Protein AF-A0A3C0GLH0-F1 (afdb_monomer)

Solvent-accessible surface area (backbone atoms only — no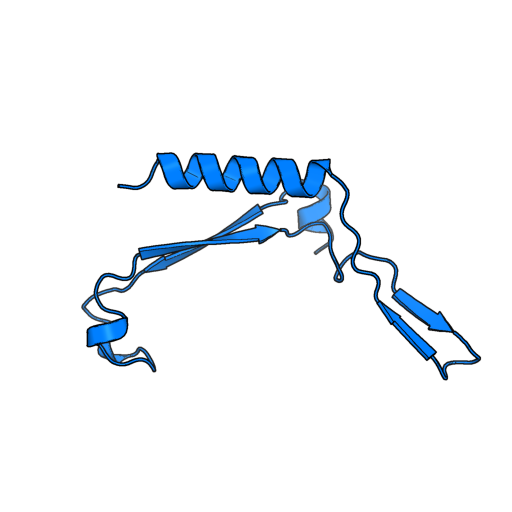t comparable to full-atom values): 5557 Å² total; per-residue (Å²): 111,71,66,40,54,75,69,66,53,40,70,45,80,44,80,47,65,64,48,86,93,49,47,88,74,47,97,57,61,57,94,78,44,70,85,42,73,49,71,49,77,39,82,63,64,55,30,56,88,64,31,67,66,54,66,42,79,94,67,78,36,76,52,71,32,72,46,80,56,72,68,65,53,51,58,49,52,53,50,50,53,58,53,52,74,73,57,132

Nearest PDB structures (foldseek):
  1v5b-assembly4_H  TM=9.497E-01  e=9.734E-07  Heyndrickxia coagulans
  1xac-assembly1_A  TM=9.155E-01  e=2.279E-06  Thermus thermophilus HB8
  4iwh-assembly1_B  TM=9.051E-01  e=2.279E-06  Burkholderia thailandensis E264
  1dpz-assembly1_B  TM=9.286E-01  e=3.374E-06  Thermus thermophilus HB8
  3r8w-assembly2_D  TM=9.406E-01  e=8.432E-06  Arabidopsis thaliana

Sequence (88 aa):
LKMRQKLGLFANVRPTFTFPSLIDKSPLKRDRIEGTDLIILRELTGGVYFGERGRKDDGNTAFDTMTYQRFEIERLAKKGFEFAMKRS

pLDDT: mean 90.42, std 7.15, range [60.38, 96.81]

Secondary structure (DSSP, 8-state):
-HHHHHTT--EEEEEEE--GGGGGGSSS-HHHHTT-EEEEEEE-SSSTTTS-EEEEGGGTEEEE-----HHHHHHHHHHHHHHHHT--

Foldseek 3Di:
DVVCLVVVVFKDKDWDADDPVCLVVDPDDSVVRPGDTDIDIDTDHFFQVPADWDADPVRPGTDTDGDDDPVSVVVSVVVVVVVVVVDD

Mean predicted aligned error: 5.07 Å

Radius of gyration: 18.62 Å; Cα contacts (8 Å, |Δi|>4): 96; chains: 1; bounding box: 40×29×54 Å

Structure (mmCIF, N/CA/C/O backbone):
data_AF-A0A3C0GLH0-F1
#
_entry.id   AF-A0A3C0GLH0-F1
#
loop_
_atom_site.group_PDB
_atom_site.id
_atom_site.type_symbol
_atom_site.label_atom_id
_atom_site.label_alt_id
_atom_site.label_comp_id
_atom_site.label_asym_id
_atom_site.label_entity_id
_atom_site.label_seq_id
_atom_site.pdbx_PDB_ins_code
_atom_site.Cartn_x
_atom_site.Cartn_y
_atom_site.Cartn_z
_atom_site.occupancy
_atom_site.B_iso_or_equiv
_atom_site.auth_seq_id
_atom_site.auth_comp_id
_atom_site.auth_asym_id
_atom_site.auth_atom_id
_atom_site.pdbx_PDB_model_num
ATOM 1 N N . LEU A 1 1 ? -2.150 9.701 -10.892 1.00 60.38 1 LEU A N 1
ATOM 2 C CA . LEU A 1 1 ? -0.947 8.931 -10.477 1.00 60.38 1 LEU A CA 1
ATOM 3 C C . LEU A 1 1 ? 0.343 9.744 -10.631 1.00 60.38 1 LEU A C 1
ATOM 5 O O . LEU A 1 1 ? 0.998 9.962 -9.622 1.00 60.38 1 LEU A O 1
ATOM 9 N N . LYS A 1 2 ? 0.648 10.305 -11.815 1.00 70.69 2 LYS A N 1
ATOM 10 C CA . LYS A 1 2 ? 1.864 11.121 -12.055 1.00 70.69 2 LYS A CA 1
ATOM 11 C C . LYS A 1 2 ? 2.076 12.287 -11.070 1.00 70.69 2 LYS A C 1
ATOM 13 O O . LYS A 1 2 ? 3.198 12.532 -10.653 1.00 70.69 2 LYS A O 1
ATOM 18 N N . MET A 1 3 ? 1.009 12.972 -10.649 1.00 75.38 3 MET A N 1
ATOM 19 C CA . MET A 1 3 ? 1.105 14.084 -9.687 1.00 75.38 3 MET A CA 1
ATOM 20 C C . MET A 1 3 ? 1.628 13.647 -8.307 1.00 75.38 3 MET A C 1
ATOM 22 O O . MET A 1 3 ? 2.424 14.357 -7.710 1.00 75.38 3 MET A O 1
ATOM 26 N N . ARG A 1 4 ? 1.244 12.461 -7.813 1.00 73.50 4 ARG A N 1
ATOM 27 C CA . ARG A 1 4 ? 1.700 11.961 -6.502 1.00 73.50 4 ARG A CA 1
ATOM 28 C C . ARG A 1 4 ? 3.179 11.590 -6.521 1.00 73.50 4 ARG A C 1
ATOM 30 O O . ARG A 1 4 ? 3.886 11.899 -5.574 1.00 73.50 4 ARG A O 1
ATOM 37 N N . GLN A 1 5 ? 3.636 11.006 -7.628 1.00 69.12 5 GLN A N 1
ATOM 38 C CA . GLN A 1 5 ? 5.050 10.716 -7.852 1.00 69.12 5 GLN A CA 1
ATOM 39 C C . GLN A 1 5 ? 5.875 12.010 -7.935 1.00 69.12 5 GLN A C 1
ATOM 41 O O . GLN A 1 5 ? 6.899 12.113 -7.271 1.00 69.12 5 GLN A O 1
ATOM 46 N N . LYS A 1 6 ? 5.386 13.031 -8.659 1.00 75.81 6 LYS A N 1
ATOM 47 C CA . LYS A 1 6 ? 6.039 14.353 -8.736 1.00 75.81 6 LYS A CA 1
ATOM 48 C C . LYS A 1 6 ? 6.131 15.067 -7.386 1.00 75.81 6 LYS A C 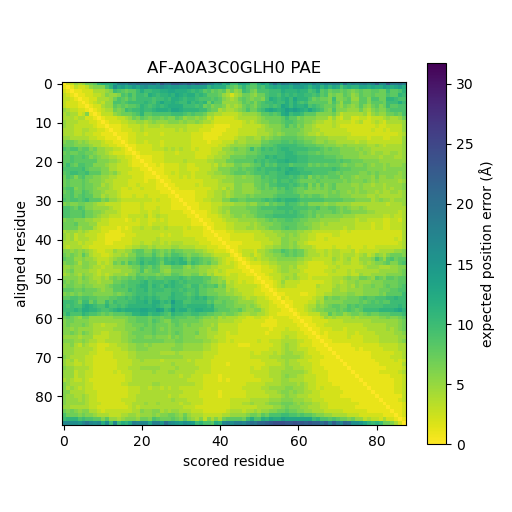1
ATOM 50 O O . LYS A 1 6 ? 7.123 15.729 -7.123 1.00 75.81 6 LYS A O 1
ATOM 55 N N . LEU A 1 7 ? 5.107 14.935 -6.544 1.00 80.88 7 LEU A N 1
ATOM 56 C CA . LEU A 1 7 ? 5.065 15.546 -5.212 1.00 80.88 7 LEU A CA 1
ATOM 57 C C . LEU A 1 7 ? 5.747 14.690 -4.128 1.00 80.88 7 LEU A C 1
ATOM 59 O O . LEU A 1 7 ? 5.699 15.050 -2.957 1.00 80.88 7 LEU A O 1
ATOM 63 N N . GLY A 1 8 ? 6.333 13.541 -4.484 1.00 76.12 8 GLY A N 1
ATOM 64 C CA . GLY A 1 8 ? 6.972 12.640 -3.520 1.00 76.12 8 GLY A CA 1
ATOM 65 C C . GLY A 1 8 ? 6.010 12.028 -2.493 1.00 76.12 8 GLY A C 1
ATOM 66 O O . GLY A 1 8 ? 6.442 11.577 -1.435 1.00 76.12 8 GLY A O 1
ATOM 67 N N . LEU A 1 9 ? 4.704 11.996 -2.778 1.00 83.81 9 LEU A N 1
ATOM 68 C CA . LEU A 1 9 ? 3.673 11.475 -1.876 1.00 83.81 9 LEU A CA 1
ATOM 69 C C . LEU A 1 9 ? 3.614 9.942 -1.964 1.00 83.81 9 LEU A C 1
ATOM 71 O O . LEU A 1 9 ? 2.767 9.378 -2.661 1.00 83.81 9 LEU A O 1
ATOM 75 N N . PHE A 1 10 ? 4.539 9.274 -1.270 1.00 85.00 10 PHE A N 1
ATOM 76 C CA . PHE A 1 10 ? 4.735 7.820 -1.345 1.00 85.00 10 PHE A CA 1
ATOM 77 C C . PHE A 1 10 ? 3.816 6.996 -0.432 1.00 85.00 10 PHE A C 1
ATOM 79 O O . PHE A 1 10 ? 3.530 5.8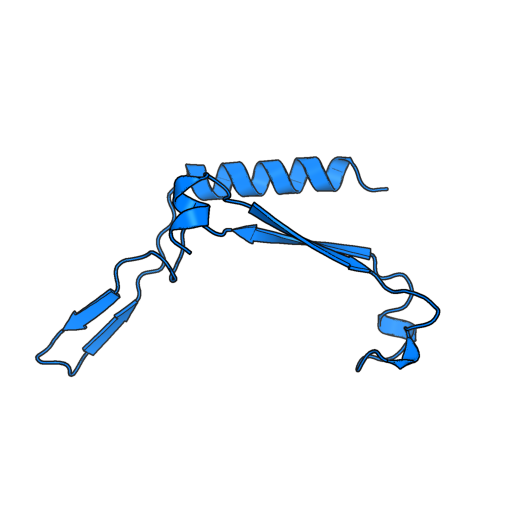45 -0.748 1.00 85.00 10 PHE A O 1
ATOM 86 N N . ALA A 1 11 ? 3.340 7.557 0.683 1.00 88.75 11 ALA A N 1
ATOM 87 C CA . ALA A 1 11 ? 2.500 6.846 1.647 1.00 88.75 11 ALA A CA 1
ATOM 88 C C . ALA A 1 11 ? 1.046 7.334 1.579 1.00 88.75 11 ALA A C 1
ATOM 90 O O . ALA A 1 11 ? 0.760 8.507 1.816 1.00 88.75 11 ALA A O 1
ATOM 91 N N . ASN A 1 12 ? 0.107 6.433 1.283 1.00 92.00 12 ASN A N 1
ATOM 92 C CA . ASN A 1 12 ? -1.318 6.678 1.494 1.00 92.00 12 ASN A CA 1
ATOM 93 C C . ASN A 1 12 ? -1.713 6.203 2.886 1.00 92.00 12 ASN A C 1
ATOM 95 O O . ASN A 1 12 ? -1.557 5.021 3.183 1.00 92.00 12 ASN A O 1
ATOM 99 N N . VAL A 1 13 ? -2.269 7.100 3.693 1.00 92.25 13 VAL A N 1
ATOM 100 C CA . VAL A 1 13 ? -2.805 6.779 5.018 1.00 92.25 13 VAL A CA 1
ATOM 101 C C . VAL A 1 13 ? -4.316 6.619 4.909 1.00 92.25 13 VAL A C 1
ATOM 103 O O . VAL A 1 13 ? -4.989 7.507 4.384 1.00 92.25 13 VAL A O 1
ATOM 106 N N . ARG A 1 14 ? -4.850 5.487 5.374 1.00 94.81 14 ARG A N 1
ATOM 107 C CA . ARG A 1 14 ? -6.290 5.192 5.397 1.00 94.81 14 ARG A CA 1
ATOM 108 C C . ARG A 1 14 ? -6.714 4.722 6.791 1.00 94.81 14 ARG A C 1
ATOM 110 O O . ARG A 1 14 ? -6.700 3.517 7.052 1.00 94.81 14 ARG A O 1
ATOM 117 N N . PRO A 1 15 ? -7.064 5.654 7.690 1.00 92.69 15 PRO A N 1
ATOM 118 C CA . PRO A 1 15 ? -7.695 5.312 8.957 1.00 92.69 15 PRO A CA 1
ATOM 119 C C . PRO A 1 15 ? -9.037 4.626 8.695 1.00 92.69 15 PRO A C 1
ATOM 121 O O . PRO A 1 15 ? -9.818 5.083 7.863 1.00 92.69 15 PRO A O 1
ATOM 124 N N . THR A 1 16 ? -9.278 3.517 9.379 1.00 92.56 16 THR A N 1
ATOM 125 C CA . THR A 1 16 ? -10.502 2.723 9.296 1.00 92.56 16 THR A CA 1
ATOM 126 C C . THR A 1 16 ? -10.937 2.421 10.715 1.00 92.56 16 THR A C 1
ATOM 128 O O . THR A 1 16 ? -10.297 1.644 11.418 1.00 92.56 16 THR A O 1
ATOM 131 N N . PHE A 1 17 ? -12.015 3.065 11.135 1.00 92.12 17 PHE A N 1
ATOM 132 C CA . PHE A 1 17 ? -12.556 2.916 12.473 1.00 92.12 17 PHE A CA 1
ATOM 133 C C . PHE A 1 17 ? -14.079 2.928 12.429 1.00 92.12 17 PHE A C 1
ATOM 135 O O . PHE A 1 17 ? -14.684 3.421 11.472 1.00 92.12 17 PHE A O 1
ATOM 142 N N . THR A 1 18 ? -14.705 2.344 13.444 1.00 91.81 18 THR A N 1
ATOM 143 C CA . THR A 1 18 ? -16.166 2.257 13.522 1.00 91.81 18 THR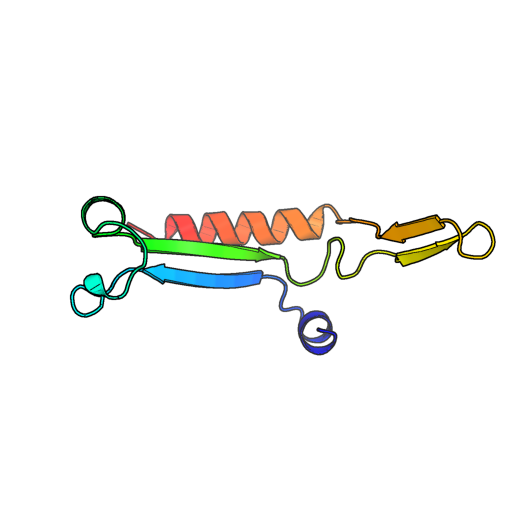 A CA 1
ATOM 144 C C . THR A 1 18 ? -16.772 3.426 14.279 1.00 91.81 18 THR A C 1
ATOM 146 O O . THR A 1 18 ? -16.272 3.820 15.329 1.00 91.81 18 THR A O 1
ATOM 149 N N . PHE A 1 19 ? -17.913 3.917 13.796 1.00 91.94 19 PHE A N 1
ATOM 150 C CA . PHE A 1 19 ? -18.783 4.815 14.552 1.00 91.94 19 PHE A CA 1
ATOM 151 C C . PHE A 1 19 ? -19.949 4.009 15.131 1.00 91.94 19 PHE A C 1
ATOM 153 O O . PHE A 1 19 ? -20.607 3.308 14.356 1.00 91.94 19 PHE A O 1
ATOM 160 N N . PRO A 1 20 ? -20.266 4.130 16.435 1.00 90.19 20 PRO A N 1
ATOM 161 C CA . PRO A 1 20 ? -21.381 3.399 17.041 1.00 90.19 20 PRO A CA 1
ATOM 162 C C . PRO A 1 20 ? -22.710 3.595 16.296 1.00 90.19 20 PRO A C 1
ATOM 164 O O . PRO A 1 20 ? -23.459 2.645 16.098 1.00 90.19 20 PRO A O 1
ATOM 167 N N . SER A 1 21 ? -22.965 4.805 15.788 1.00 93.56 21 SER A N 1
ATOM 168 C CA . SER A 1 21 ? -24.170 5.140 15.016 1.00 93.56 21 SER A CA 1
ATOM 169 C C . SER A 1 21 ? -24.243 4.496 13.625 1.00 93.56 21 SER A C 1
ATOM 171 O O . SER A 1 21 ? -25.318 4.454 13.031 1.00 93.56 21 SER A O 1
ATOM 173 N N . LEU A 1 22 ? -23.123 4.009 13.085 1.00 93.00 22 LEU A N 1
ATOM 174 C CA . LEU A 1 22 ? -23.031 3.432 11.738 1.00 93.00 22 LEU A CA 1
ATOM 175 C C . LEU A 1 22 ? -22.730 1.932 11.752 1.00 93.00 22 LEU A C 1
ATOM 177 O O . LEU A 1 22 ? -22.590 1.331 10.687 1.00 93.00 22 LEU A O 1
ATOM 181 N N . ILE A 1 23 ? -22.635 1.318 12.932 1.00 92.62 23 ILE A N 1
ATOM 182 C CA . ILE A 1 23 ? -22.166 -0.061 13.072 1.00 92.62 23 ILE A CA 1
ATOM 183 C C . ILE A 1 23 ? -23.064 -1.066 12.331 1.00 92.62 23 ILE A C 1
ATOM 185 O O . ILE A 1 23 ? -22.563 -1.991 11.699 1.00 92.62 23 ILE A O 1
ATOM 189 N N . ASP A 1 24 ? -24.374 -0.807 12.281 1.00 92.00 24 ASP A N 1
ATOM 190 C CA . ASP A 1 24 ? -25.366 -1.652 11.593 1.00 92.00 24 ASP A CA 1
ATOM 191 C C . ASP A 1 24 ? -25.398 -1.461 10.071 1.00 92.00 24 ASP A C 1
ATOM 193 O O . ASP A 1 24 ? -26.113 -2.167 9.363 1.00 92.00 24 ASP A O 1
ATOM 197 N N . LYS A 1 25 ? -24.641 -0.490 9.545 1.00 93.62 25 LYS A N 1
ATOM 198 C CA . LYS A 1 25 ? -24.440 -0.314 8.098 1.00 93.62 25 LYS A CA 1
ATOM 199 C C . LYS A 1 25 ? -23.263 -1.131 7.575 1.00 93.62 25 LYS A C 1
ATOM 201 O O . LYS A 1 25 ? -23.073 -1.207 6.362 1.00 93.62 25 LYS A O 1
ATOM 206 N N . SER A 1 26 ? -22.471 -1.723 8.464 1.00 92.25 26 SER A N 1
ATOM 207 C CA . SER A 1 26 ? -21.403 -2.630 8.071 1.00 92.25 26 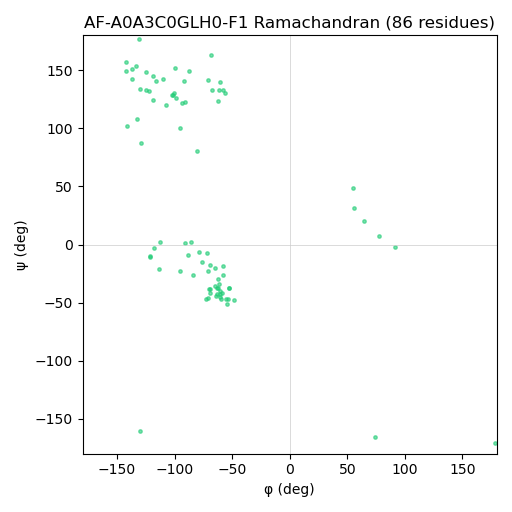SER A CA 1
ATOM 208 C C . SER A 1 26 ? -21.974 -3.950 7.545 1.00 92.25 26 SER A C 1
ATOM 210 O O . SER A 1 26 ? -22.926 -4.474 8.118 1.00 92.25 26 SER A O 1
ATOM 212 N N . PRO A 1 27 ? -21.371 -4.550 6.503 1.00 94.31 27 PRO A N 1
ATOM 213 C CA . PRO A 1 27 ? -21.731 -5.897 6.060 1.00 94.31 27 PRO A CA 1
ATOM 214 C C . PRO A 1 27 ? -21.260 -7.000 7.030 1.00 94.31 27 PRO A C 1
ATOM 216 O O . PRO A 1 27 ? -21.563 -8.174 6.826 1.00 94.31 27 PRO A O 1
ATOM 219 N N . LEU A 1 28 ? -20.476 -6.654 8.055 1.00 94.25 28 LEU A N 1
ATOM 220 C CA . LEU A 1 28 ? -19.923 -7.588 9.032 1.00 94.25 28 LEU A CA 1
ATOM 221 C C . LEU A 1 28 ? -20.742 -7.588 10.325 1.00 94.25 28 LEU A C 1
ATOM 223 O O . LEU A 1 28 ? -21.326 -6.576 10.706 1.00 94.25 28 LEU A O 1
ATOM 227 N N . LYS A 1 29 ? -20.738 -8.725 11.031 1.00 94.50 29 LYS A N 1
ATOM 228 C CA . LYS A 1 29 ? -21.417 -8.848 12.325 1.00 94.50 29 LYS A CA 1
ATOM 229 C C . LYS A 1 29 ? -20.834 -7.867 13.350 1.00 94.50 29 LYS A C 1
ATOM 231 O O . LYS A 1 29 ? -19.615 -7.698 13.410 1.00 94.50 29 LYS A O 1
ATOM 236 N N . ARG A 1 30 ? -21.707 -7.262 14.163 1.00 94.12 30 ARG A N 1
ATOM 237 C CA . ARG A 1 30 ? -21.355 -6.234 15.157 1.00 94.12 30 ARG A CA 1
ATOM 238 C C . ARG A 1 30 ? -20.246 -6.689 16.110 1.00 94.12 30 ARG A C 1
ATOM 240 O O . ARG A 1 30 ? -19.265 -5.972 16.256 1.00 94.12 30 ARG A O 1
ATOM 247 N N . ASP A 1 31 ? -20.354 -7.901 16.651 1.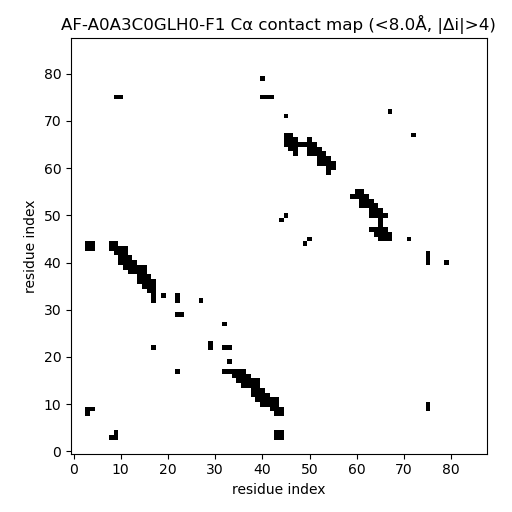00 94.00 31 ASP A N 1
ATOM 248 C CA . ASP A 1 31 ? -19.381 -8.523 17.566 1.00 94.00 31 ASP A CA 1
ATOM 249 C C . ASP A 1 31 ? -17.965 -8.654 16.981 1.00 94.00 31 ASP A C 1
ATOM 251 O O . ASP A 1 31 ? -17.001 -8.818 17.722 1.00 94.00 31 ASP A O 1
ATOM 255 N N . ARG A 1 32 ? -17.822 -8.578 15.652 1.00 92.56 32 ARG A N 1
ATOM 256 C CA . ARG A 1 32 ? -16.525 -8.647 14.965 1.00 92.56 32 ARG A CA 1
ATOM 257 C C . ARG A 1 32 ? -15.918 -7.290 14.646 1.00 92.56 32 ARG A C 1
ATOM 259 O O . ARG A 1 32 ? -14.723 -7.233 14.382 1.00 92.56 32 ARG A O 1
ATOM 266 N N . ILE A 1 33 ? -16.731 -6.240 14.562 1.00 93.50 33 ILE A N 1
ATOM 267 C CA . ILE A 1 33 ? -16.273 -4.927 14.093 1.00 93.50 33 ILE A CA 1
ATOM 268 C C . ILE A 1 33 ? -16.303 -3.848 15.161 1.00 93.50 33 ILE A C 1
ATOM 270 O O . ILE A 1 33 ? -15.619 -2.839 15.006 1.00 93.50 33 ILE A O 1
ATOM 274 N N . GLU A 1 34 ? -17.086 -4.030 16.218 1.00 93.06 34 GLU A N 1
ATOM 275 C CA . GLU A 1 34 ? -17.165 -3.071 17.310 1.00 93.06 34 GLU A CA 1
ATOM 276 C C . GLU A 1 34 ? -15.779 -2.820 17.912 1.00 93.06 34 GLU A C 1
ATOM 278 O O . GLU A 1 34 ? -15.026 -3.751 18.184 1.00 93.06 34 GLU A O 1
ATOM 283 N N . GLY A 1 35 ? -15.416 -1.543 18.056 1.00 91.00 35 GLY A N 1
ATOM 284 C CA . GLY A 1 35 ? -14.101 -1.145 18.563 1.00 91.00 35 GLY A CA 1
ATOM 285 C C . GLY A 1 35 ? -12.956 -1.263 17.552 1.00 91.00 35 GLY A C 1
ATOM 286 O O . GLY A 1 35 ? -11.806 -1.054 17.927 1.00 91.00 35 GLY A O 1
ATOM 287 N N . THR A 1 36 ? -13.229 -1.557 16.274 1.00 93.38 36 THR A N 1
ATOM 288 C CA . THR A 1 36 ? -12.178 -1.541 15.247 1.00 93.38 36 THR A CA 1
ATOM 289 C C . THR A 1 36 ? -11.602 -0.135 15.123 1.00 93.38 36 THR A C 1
ATOM 291 O O . THR A 1 36 ? -12.327 0.808 14.805 1.00 93.38 36 THR A O 1
ATOM 294 N N . ASP A 1 37 ? -10.288 -0.018 15.300 1.00 93.19 37 ASP A N 1
ATOM 295 C CA . ASP A 1 37 ? -9.501 1.166 14.969 1.00 93.19 37 ASP A CA 1
ATOM 296 C C . ASP A 1 37 ? -8.151 0.724 14.390 1.00 93.19 37 ASP A C 1
ATOM 298 O O . ASP A 1 37 ? -7.227 0.316 15.100 1.00 93.19 37 ASP A O 1
ATOM 302 N N . LEU A 1 38 ? -8.034 0.794 13.067 1.00 92.94 38 LEU A N 1
ATOM 303 C CA . LEU A 1 38 ? -6.831 0.414 12.339 1.00 92.94 38 LEU A CA 1
ATOM 304 C C . LEU A 1 38 ? -6.453 1.472 11.308 1.00 92.94 38 LEU A C 1
ATOM 306 O O . LEU A 1 38 ? -7.290 2.198 10.774 1.00 92.94 38 LEU A O 1
ATOM 310 N N . ILE A 1 39 ? -5.167 1.537 10.979 1.00 93.75 39 ILE A N 1
ATOM 311 C CA . ILE A 1 39 ? -4.664 2.390 9.904 1.00 93.75 39 ILE A CA 1
ATOM 312 C C . ILE A 1 39 ? -4.020 1.504 8.851 1.00 93.75 39 ILE A C 1
ATOM 314 O O . ILE A 1 39 ? -3.079 0.767 9.137 1.00 93.75 39 ILE A O 1
ATOM 318 N N . ILE A 1 40 ? -4.489 1.625 7.611 1.00 94.44 40 ILE A N 1
ATOM 319 C CA . ILE A 1 40 ? -3.848 0.993 6.461 1.00 94.44 40 ILE A CA 1
ATOM 320 C C . ILE A 1 40 ? -2.887 2.002 5.841 1.00 94.44 40 ILE A C 1
ATOM 322 O O . ILE A 1 40 ? -3.294 3.083 5.405 1.00 94.44 40 ILE A O 1
ATOM 326 N N . LEU A 1 41 ? -1.610 1.631 5.772 1.00 93.50 41 LEU A N 1
ATOM 327 C CA . LEU A 1 41 ? -0.597 2.359 5.018 1.00 93.50 41 LEU A CA 1
ATOM 328 C C . LEU A 1 41 ? -0.324 1.640 3.704 1.00 93.50 41 LEU A C 1
ATOM 330 O O . LEU A 1 41 ? -0.052 0.442 3.684 1.00 93.50 41 LEU A O 1
ATOM 334 N N . ARG A 1 42 ? -0.391 2.379 2.598 1.00 94.12 42 ARG A N 1
ATOM 335 C CA . ARG A 1 42 ? -0.172 1.840 1.254 1.00 94.12 42 ARG A CA 1
ATOM 336 C C . ARG A 1 42 ? 0.914 2.618 0.520 1.00 94.12 42 ARG A C 1
ATOM 338 O O . ARG A 1 42 ? 0.853 3.844 0.454 1.00 94.12 42 ARG A O 1
ATOM 345 N N . GLU A 1 43 ? 1.842 1.890 -0.093 1.00 90.94 43 GLU A N 1
ATOM 346 C CA . GLU A 1 43 ? 2.828 2.430 -1.034 1.00 90.94 43 GLU A CA 1
ATOM 347 C C . GLU A 1 43 ? 2.135 2.913 -2.327 1.00 90.94 43 GLU A C 1
ATOM 349 O O . GLU A 1 43 ? 1.250 2.237 -2.867 1.00 90.94 43 GLU A O 1
ATOM 354 N N . LEU A 1 44 ? 2.473 4.121 -2.785 1.00 87.56 44 LEU A N 1
ATOM 355 C CA . LEU A 1 44 ? 1.808 4.797 -3.905 1.00 87.56 44 LEU A CA 1
ATOM 356 C C . LEU A 1 44 ? 2.691 5.090 -5.118 1.00 87.56 44 LEU A C 1
ATOM 358 O O . LEU A 1 44 ? 2.172 5.658 -6.084 1.00 87.56 44 LEU A O 1
ATOM 362 N N . THR A 1 45 ? 3.984 4.791 -5.072 1.00 82.69 45 THR A N 1
ATOM 363 C CA . THR A 1 45 ? 4.946 5.253 -6.083 1.00 82.69 45 THR A CA 1
ATOM 364 C C . THR A 1 45 ? 5.700 4.143 -6.810 1.00 82.69 45 THR A C 1
ATOM 366 O O . TH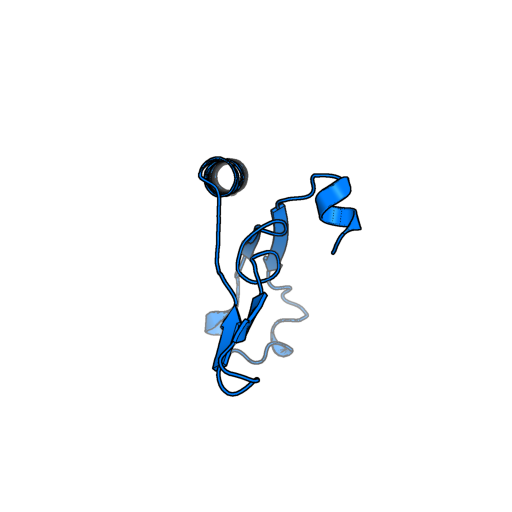R A 1 45 ? 6.289 4.439 -7.846 1.00 82.69 45 THR A O 1
ATOM 369 N N . GLY A 1 46 ? 5.606 2.897 -6.347 1.00 85.00 46 GLY A N 1
ATOM 370 C CA . GLY A 1 46 ? 6.237 1.717 -6.930 1.00 85.00 46 GLY A CA 1
ATOM 371 C C . GLY A 1 46 ? 5.268 0.548 -7.143 1.00 85.00 46 GLY A C 1
ATOM 372 O O . GLY A 1 46 ? 4.042 0.704 -7.217 1.00 85.00 46 GLY A O 1
ATOM 373 N N . GLY A 1 47 ? 5.832 -0.650 -7.288 1.00 87.88 47 GLY A N 1
ATOM 374 C CA . GLY A 1 47 ? 5.080 -1.875 -7.526 1.00 87.88 47 GLY A CA 1
ATOM 375 C C . GLY A 1 47 ? 4.518 -1.986 -8.941 1.00 87.88 47 GLY A C 1
ATOM 376 O O . GLY A 1 47 ? 4.881 -1.249 -9.856 1.00 87.88 47 GLY A O 1
ATOM 377 N N . VAL A 1 48 ? 3.588 -2.926 -9.117 1.00 88.81 48 VAL A N 1
ATOM 378 C CA . VAL A 1 48 ? 3.057 -3.324 -10.436 1.00 88.81 48 VAL A CA 1
ATOM 379 C C . VAL A 1 48 ? 2.424 -2.168 -11.226 1.00 88.81 48 VAL A C 1
ATOM 381 O O . VAL A 1 48 ? 2.421 -2.148 -12.454 1.00 88.81 48 VAL A O 1
ATOM 384 N N . TYR A 1 49 ? 1.924 -1.141 -10.531 1.00 84.56 49 TYR A N 1
ATOM 385 C CA . TYR A 1 49 ? 1.312 0.012 -11.185 1.00 84.56 49 TYR A CA 1
ATOM 386 C C . TYR A 1 49 ? 2.307 0.917 -11.916 1.00 84.56 49 TYR A C 1
ATOM 388 O O . TYR A 1 49 ? 1.876 1.633 -12.821 1.00 84.56 49 TYR A O 1
ATOM 396 N N . PHE A 1 50 ? 3.588 0.885 -11.545 1.00 84.69 50 PHE A N 1
ATOM 397 C CA . PHE A 1 50 ? 4.639 1.722 -12.131 1.00 84.69 50 PHE A CA 1
ATOM 398 C C . PHE A 1 50 ? 5.785 0.920 -12.751 1.00 84.69 50 PHE A C 1
ATOM 400 O O . PHE A 1 50 ? 6.614 1.509 -13.440 1.00 84.69 50 PHE A O 1
ATOM 407 N N . GLY A 1 51 ? 5.832 -0.394 -12.523 1.00 84.94 51 GLY A N 1
ATOM 408 C CA . GLY A 1 51 ? 6.799 -1.266 -13.170 1.00 84.94 51 GLY A CA 1
ATOM 409 C C . GLY A 1 51 ? 6.558 -1.412 -14.670 1.00 84.94 51 GLY A C 1
ATOM 410 O O . GLY A 1 51 ? 5.489 -1.087 -15.200 1.00 84.94 51 GLY A O 1
ATOM 411 N N . GLU A 1 52 ? 7.594 -1.890 -15.351 1.00 90.25 52 GLU A N 1
ATOM 412 C CA . GLU A 1 52 ? 7.570 -2.131 -16.786 1.00 90.25 52 GLU A CA 1
ATOM 413 C C . GLU A 1 52 ? 6.450 -3.109 -17.149 1.00 90.25 52 GLU A C 1
ATOM 415 O O . GLU A 1 52 ? 6.282 -4.157 -16.515 1.00 90.25 52 GLU A O 1
ATOM 420 N N . ARG A 1 53 ? 5.683 -2.752 -18.177 1.00 93.00 53 ARG A N 1
ATOM 421 C CA . ARG A 1 53 ? 4.599 -3.567 -18.716 1.00 93.00 53 ARG A CA 1
ATOM 422 C C . ARG A 1 53 ? 4.639 -3.552 -20.227 1.00 93.00 53 ARG A C 1
ATOM 424 O O . ARG A 1 53 ? 5.032 -2.551 -20.829 1.00 93.00 53 ARG A O 1
ATOM 431 N N . GLY A 1 54 ? 4.166 -4.625 -20.837 1.00 93.56 54 GLY A N 1
ATOM 432 C CA . GLY A 1 54 ? 4.134 -4.722 -22.285 1.00 93.56 54 GLY A CA 1
ATOM 433 C C . GLY A 1 54 ? 3.602 -6.052 -22.780 1.00 93.56 54 GLY A C 1
ATOM 434 O O . GLY A 1 54 ? 3.079 -6.871 -22.023 1.00 93.56 54 GLY A O 1
ATOM 435 N N . ARG A 1 55 ? 3.743 -6.253 -24.088 1.00 95.88 55 ARG A N 1
ATOM 436 C CA . ARG A 1 55 ? 3.452 -7.516 -24.760 1.00 95.88 55 ARG A CA 1
ATOM 437 C C . ARG A 1 55 ? 4.674 -7.976 -25.547 1.00 95.88 55 ARG A C 1
ATOM 439 O O . ARG A 1 55 ? 5.457 -7.145 -25.999 1.00 95.88 55 ARG A O 1
ATOM 446 N N . LYS A 1 56 ? 4.840 -9.289 -25.668 1.00 93.94 56 LYS A N 1
ATOM 447 C CA . LYS A 1 56 ? 5.906 -9.975 -26.411 1.00 93.94 56 LYS A CA 1
ATOM 448 C C . LYS A 1 56 ? 5.279 -11.048 -27.311 1.00 93.94 56 LYS A C 1
ATOM 450 O O . LYS A 1 56 ? 4.060 -11.220 -27.291 1.00 93.94 56 LYS A O 1
ATOM 455 N N . ASP A 1 57 ? 6.103 -11.728 -28.105 1.00 95.38 57 ASP A N 1
ATOM 456 C CA . ASP A 1 57 ? 5.699 -12.865 -28.949 1.00 95.38 57 ASP A CA 1
ATOM 457 C C . ASP A 1 57 ? 4.540 -12.528 -29.899 1.00 95.38 57 ASP A C 1
ATOM 459 O O . ASP A 1 57 ? 3.517 -13.212 -29.937 1.00 95.38 57 ASP A O 1
ATOM 463 N N . ASP A 1 58 ? 4.679 -11.404 -30.609 1.00 93.56 58 ASP A N 1
ATOM 464 C CA . ASP A 1 58 ? 3.655 -10.865 -31.517 1.00 93.56 58 ASP A CA 1
ATOM 465 C C . ASP A 1 58 ? 2.284 -10.643 -30.841 1.00 93.56 58 ASP A C 1
ATOM 467 O O . ASP A 1 58 ? 1.217 -10.773 -31.431 1.00 93.56 58 ASP A O 1
ATOM 471 N N . GLY A 1 59 ? 2.304 -10.328 -29.542 1.00 92.75 59 GLY A N 1
ATOM 472 C CA . GLY A 1 59 ? 1.101 -10.079 -28.753 1.00 92.75 59 GLY A CA 1
ATOM 473 C C . GLY A 1 59 ? 0.530 -11.307 -28.044 1.00 92.75 59 GLY A C 1
ATOM 474 O O . GLY A 1 59 ? -0.424 -11.141 -27.283 1.00 92.75 59 GLY A O 1
ATOM 475 N N . ASN A 1 60 ? 1.120 -12.495 -28.217 1.00 96.81 60 ASN A N 1
ATOM 476 C CA . ASN A 1 60 ? 0.671 -13.720 -27.545 1.00 96.81 60 ASN A CA 1
ATOM 477 C C . ASN A 1 60 ? 1.071 -13.792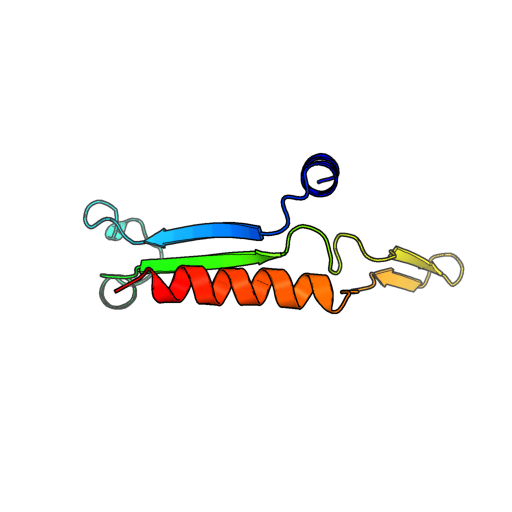 -26.066 1.00 96.81 60 ASN A C 1
ATOM 479 O O . ASN A 1 60 ? 0.484 -14.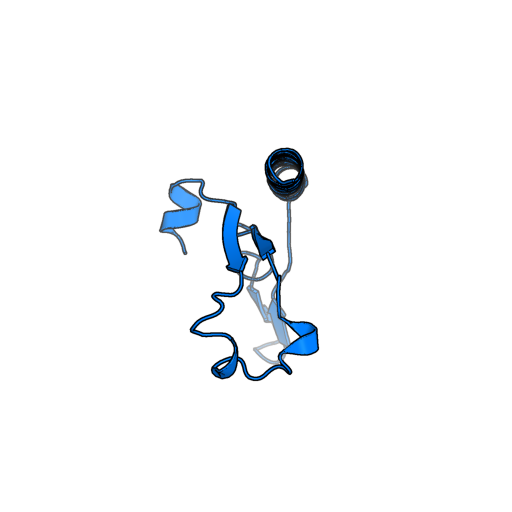564 -25.309 1.00 96.81 60 ASN A O 1
ATOM 483 N N . THR A 1 61 ? 2.011 -12.951 -25.634 1.00 96.56 61 THR A N 1
ATOM 484 C CA . THR A 1 61 ? 2.435 -12.871 -24.234 1.00 96.56 61 THR A CA 1
ATOM 485 C C . THR A 1 61 ? 2.246 -11.454 -23.711 1.00 96.56 61 THR A C 1
ATOM 487 O O . THR A 1 61 ? 2.677 -10.491 -24.343 1.00 96.56 61 THR A O 1
ATOM 490 N N . ALA A 1 62 ? 1.644 -11.304 -22.531 1.00 96.44 62 ALA A N 1
ATOM 491 C CA . ALA A 1 62 ? 1.547 -10.035 -21.809 1.00 96.44 62 ALA A CA 1
ATOM 492 C C . ALA A 1 62 ? 2.254 -10.143 -20.455 1.00 96.44 62 ALA A C 1
ATOM 494 O O . ALA A 1 62 ? 2.229 -11.201 -19.828 1.00 96.44 62 ALA A O 1
ATOM 495 N N . PHE A 1 63 ? 2.877 -9.054 -20.002 1.00 95.25 63 PHE A N 1
ATOM 496 C CA . PHE A 1 63 ? 3.547 -9.019 -18.705 1.00 95.25 63 PHE A CA 1
ATOM 497 C C . PHE A 1 63 ? 3.370 -7.675 -17.996 1.00 95.25 63 PHE A C 1
ATOM 499 O O . PHE A 1 63 ? 3.322 -6.617 -18.629 1.00 95.25 63 PHE A O 1
ATOM 506 N N . ASP A 1 64 ? 3.366 -7.746 -16.668 1.00 95.31 64 ASP A N 1
ATOM 507 C CA . ASP A 1 64 ? 3.481 -6.617 -15.755 1.00 95.31 64 ASP A CA 1
ATOM 508 C C . ASP A 1 64 ? 4.565 -6.942 -14.725 1.00 95.31 64 ASP A C 1
ATOM 510 O O . ASP A 1 64 ? 4.592 -8.034 -14.153 1.00 95.31 64 ASP A O 1
ATOM 514 N N . THR A 1 65 ? 5.456 -5.990 -14.465 1.00 94.38 65 THR A N 1
ATOM 515 C CA . THR A 1 65 ? 6.563 -6.186 -13.525 1.00 94.38 65 THR A CA 1
ATOM 516 C C . THR A 1 65 ? 6.251 -5.528 -12.188 1.00 94.38 65 THR A C 1
ATOM 518 O O . THR A 1 65 ? 5.936 -4.342 -12.123 1.00 94.38 65 THR A O 1
ATOM 521 N N . MET A 1 66 ? 6.381 -6.273 -11.090 1.00 93.81 66 MET A N 1
ATOM 522 C CA . MET A 1 66 ? 6.347 -5.701 -9.744 1.00 93.81 66 MET A CA 1
ATOM 523 C C . MET A 1 66 ? 7.773 -5.439 -9.257 1.00 93.81 66 MET A C 1
ATOM 525 O O . MET A 1 66 ? 8.454 -6.346 -8.788 1.00 93.81 66 MET A O 1
ATOM 529 N N . THR A 1 67 ? 8.210 -4.184 -9.339 1.00 90.56 67 THR A N 1
ATOM 530 C CA . THR A 1 67 ? 9.541 -3.766 -8.882 1.00 90.56 67 THR A CA 1
ATOM 531 C C . THR A 1 67 ? 9.425 -2.783 -7.727 1.00 90.56 67 THR A C 1
ATOM 533 O O . THR A 1 67 ? 8.571 -1.896 -7.737 1.00 90.56 67 THR A O 1
ATOM 536 N N . TYR A 1 68 ? 10.320 -2.936 -6.753 1.00 92.00 68 TYR A N 1
ATOM 537 C CA . TYR A 1 68 ? 10.562 -1.965 -5.695 1.00 92.00 68 TYR A CA 1
ATOM 538 C C . TYR A 1 68 ? 12.061 -1.817 -5.479 1.00 92.00 68 TYR A C 1
ATOM 540 O O . TYR A 1 68 ? 12.803 -2.801 -5.497 1.00 92.00 68 TYR A O 1
ATOM 548 N N . GLN A 1 69 ? 12.501 -0.595 -5.216 1.00 92.69 69 GLN A N 1
ATOM 549 C CA . GLN A 1 69 ? 13.824 -0.336 -4.678 1.00 92.69 69 GLN A CA 1
ATOM 550 C C . GLN A 1 69 ? 13.789 -0.404 -3.151 1.00 92.69 69 GLN A C 1
ATOM 552 O O . GLN A 1 69 ? 12.800 -0.049 -2.509 1.00 92.69 69 GLN A O 1
ATOM 557 N N . ARG A 1 70 ? 14.910 -0.816 -2.551 1.00 95.56 70 ARG A N 1
ATOM 558 C CA . ARG A 1 70 ? 15.057 -0.951 -1.092 1.00 95.56 70 ARG A CA 1
ATOM 559 C C . ARG A 1 70 ? 14.558 0.285 -0.334 1.00 95.56 70 ARG A C 1
ATOM 561 O O . ARG A 1 70 ? 13.773 0.153 0.602 1.00 95.56 70 ARG A O 1
ATOM 568 N N . PHE A 1 71 ? 14.962 1.478 -0.776 1.00 94.19 71 PHE A N 1
ATOM 569 C CA . PHE A 1 71 ? 14.606 2.733 -0.110 1.00 94.19 71 PHE A CA 1
ATOM 570 C C . PHE A 1 71 ? 13.086 2.988 -0.092 1.00 94.19 71 PHE A C 1
ATOM 572 O O . PHE A 1 71 ? 12.585 3.626 0.836 1.00 94.19 71 PHE A O 1
ATOM 579 N N . GLU A 1 72 ? 12.345 2.493 -1.092 1.00 92.38 72 GLU A N 1
ATOM 580 C CA . GLU A 1 72 ? 10.893 2.676 -1.201 1.00 92.38 72 GLU A CA 1
ATOM 581 C C . GLU A 1 72 ? 10.152 1.892 -0.121 1.00 92.38 72 GLU A C 1
ATOM 583 O O . GLU A 1 72 ? 9.193 2.400 0.466 1.00 92.38 72 GLU A O 1
ATOM 588 N N . ILE A 1 73 ? 10.642 0.689 0.178 1.00 94.44 73 ILE A N 1
ATOM 589 C CA . ILE A 1 73 ? 10.115 -0.169 1.237 1.00 94.44 73 ILE A CA 1
ATOM 590 C C . ILE A 1 73 ? 10.505 0.385 2.609 1.00 94.44 73 ILE A C 1
ATOM 592 O O . ILE A 1 73 ? 9.651 0.538 3.482 1.00 94.44 73 ILE A O 1
ATOM 596 N N . GLU A 1 74 ? 11.774 0.755 2.792 1.00 96.50 74 GLU A N 1
ATOM 597 C CA . GLU A 1 74 ? 12.286 1.246 4.076 1.00 96.50 74 GLU A CA 1
ATOM 598 C C . GLU A 1 74 ? 11.568 2.513 4.552 1.00 96.50 74 GLU A C 1
ATOM 600 O O . GLU A 1 74 ? 11.173 2.596 5.717 1.00 96.50 74 GLU A O 1
ATOM 605 N N . ARG A 1 75 ? 11.354 3.501 3.672 1.00 94.06 75 ARG A N 1
ATOM 606 C CA . ARG A 1 75 ? 10.660 4.745 4.053 1.00 94.06 75 ARG A CA 1
ATOM 607 C C . ARG A 1 75 ? 9.202 4.501 4.450 1.00 94.06 75 ARG A C 1
ATOM 609 O O . ARG A 1 75 ? 8.704 5.164 5.358 1.00 94.06 75 ARG A O 1
ATOM 616 N N . LEU A 1 76 ? 8.522 3.557 3.792 1.00 94.75 76 LEU A N 1
ATOM 617 C CA . LEU A 1 76 ? 7.137 3.219 4.110 1.00 94.75 76 LEU A CA 1
ATOM 618 C C . LEU A 1 76 ? 7.059 2.481 5.447 1.00 94.75 76 LEU A C 1
ATOM 620 O O . LEU A 1 76 ? 6.243 2.846 6.290 1.00 94.75 76 LEU A O 1
ATOM 624 N N . ALA A 1 77 ? 7.939 1.499 5.662 1.00 95.81 77 ALA A N 1
ATOM 625 C CA . ALA A 1 77 ? 8.019 0.752 6.913 1.00 95.81 77 ALA A CA 1
ATOM 626 C C . ALA A 1 77 ? 8.319 1.677 8.100 1.00 95.81 77 ALA A C 1
ATOM 628 O O . ALA A 1 77 ? 7.607 1.633 9.101 1.00 95.81 77 ALA A O 1
ATOM 629 N N . LYS A 1 78 ? 9.298 2.585 7.965 1.00 96.12 78 LYS A N 1
ATOM 630 C CA . LYS A 1 78 ? 9.604 3.605 8.984 1.00 96.12 78 LYS A CA 1
ATOM 631 C C . LYS A 1 78 ? 8.377 4.447 9.329 1.00 96.12 78 LYS A C 1
ATOM 633 O O . LYS A 1 78 ? 8.066 4.596 10.506 1.00 96.12 78 LYS A O 1
ATOM 638 N N . LYS A 1 79 ? 7.628 4.928 8.325 1.00 94.25 79 LYS A N 1
ATOM 639 C CA . LYS A 1 79 ? 6.357 5.625 8.579 1.00 94.25 79 LYS A CA 1
ATOM 640 C C . LYS A 1 79 ? 5.340 4.736 9.291 1.00 94.25 79 LYS A C 1
ATOM 642 O O . LYS A 1 79 ? 4.699 5.214 10.216 1.00 94.25 79 LYS A O 1
ATOM 647 N N . GLY A 1 80 ? 5.234 3.458 8.940 1.00 95.38 80 GLY A N 1
ATOM 648 C CA . GLY A 1 80 ? 4.408 2.499 9.679 1.00 95.38 80 GLY A CA 1
ATOM 649 C C . GLY A 1 80 ? 4.736 2.431 11.163 1.00 95.38 80 GLY A C 1
ATOM 650 O O . GLY A 1 80 ? 3.844 2.618 11.988 1.00 95.38 80 GLY A O 1
ATOM 651 N N . PHE A 1 81 ? 6.012 2.255 11.500 1.00 96.38 81 PHE A N 1
ATOM 652 C CA . PHE A 1 81 ? 6.455 2.225 12.893 1.00 96.38 81 PHE A CA 1
ATOM 653 C C . PHE A 1 81 ? 6.215 3.557 13.615 1.00 96.38 81 PHE A C 1
ATOM 655 O O . PHE A 1 81 ? 5.714 3.558 14.735 1.00 96.38 81 PHE A O 1
ATOM 662 N N . GLU A 1 82 ? 6.494 4.697 12.974 1.00 94.56 82 GLU A N 1
ATOM 663 C CA . GLU A 1 82 ? 6.208 6.020 13.548 1.00 94.56 82 GLU A CA 1
ATOM 664 C C . GLU A 1 82 ? 4.719 6.217 13.872 1.00 94.56 82 GLU A C 1
ATOM 666 O O . GLU A 1 82 ? 4.389 6.791 14.908 1.00 94.56 82 GLU A O 1
ATOM 671 N N . PHE A 1 83 ? 3.817 5.768 12.992 1.00 93.19 83 PHE A N 1
ATOM 672 C CA . PHE A 1 83 ? 2.374 5.842 13.230 1.00 93.19 83 PHE A CA 1
ATOM 673 C C . PHE A 1 83 ? 1.938 4.892 14.345 1.00 93.19 83 PHE A C 1
ATOM 675 O O . PHE A 1 83 ? 1.133 5.286 15.183 1.00 93.19 83 PHE A O 1
ATOM 682 N N . ALA A 1 84 ? 2.477 3.671 14.375 1.00 94.56 84 ALA A N 1
ATOM 683 C CA . ALA A 1 84 ? 2.164 2.692 15.410 1.00 94.56 84 ALA A CA 1
ATOM 684 C C . ALA A 1 84 ? 2.552 3.194 16.810 1.00 94.56 84 ALA A C 1
ATOM 686 O O . ALA A 1 84 ? 1.747 3.094 17.726 1.00 94.56 84 ALA A O 1
ATOM 687 N N . MET A 1 85 ? 3.725 3.822 16.964 1.00 95.44 85 MET A N 1
ATOM 688 C CA . MET A 1 85 ? 4.176 4.378 18.252 1.00 95.44 85 MET A CA 1
ATOM 689 C C . MET A 1 85 ? 3.311 5.531 18.780 1.00 95.44 85 MET A C 1
ATOM 691 O O . MET A 1 85 ? 3.375 5.850 19.962 1.00 95.44 85 MET A O 1
ATOM 695 N N . LYS A 1 86 ? 2.529 6.191 17.919 1.00 93.06 86 LYS A N 1
ATOM 696 C CA . LYS A 1 86 ? 1.631 7.293 18.305 1.00 93.06 86 LYS A CA 1
ATOM 697 C C . LYS A 1 86 ? 0.222 6.822 18.668 1.00 93.06 86 LYS A C 1
ATOM 699 O O . LYS A 1 86 ? -0.640 7.659 18.922 1.00 93.06 86 LYS A O 1
ATOM 704 N N . ARG A 1 87 ? -0.035 5.516 18.621 1.00 87.44 87 ARG A N 1
ATOM 705 C CA . ARG A 1 87 ? -1.339 4.912 18.901 1.00 87.44 87 ARG A CA 1
ATOM 706 C C . ARG A 1 87 ? -1.258 4.151 20.221 1.00 87.44 87 ARG A C 1
ATOM 708 O O . ARG A 1 87 ? -0.221 3.569 20.525 1.00 87.44 87 ARG A O 1
ATOM 715 N N . SER A 1 88 ? -2.340 4.209 20.987 1.00 66.62 88 SER A N 1
ATOM 716 C CA . SER A 1 88 ? -2.507 3.599 22.311 1.00 66.62 88 SER A CA 1
ATOM 717 C C . SER A 1 88 ? -3.645 2.600 22.288 1.00 66.62 88 SER A C 1
ATOM 719 O O . SER A 1 88 ? -4.697 2.999 21.736 1.00 66.62 88 SER A O 1
#